Protein AF-A0A8S9M3D2-F1 (afdb_monomer_lite)

Foldseek 3Di:
DLVQLLCQLVPNDLVSVLVSLQVLLVDDLVSVQVSVVSPSLVSLVVQCVDPDPSSNVSSVSSVVSSDPPD

Sequence (70 aa):
MEEIVVENLLRGNREAQIEAAIELSNLSRKQRQKVAEKDIISPLLSMLQSQDSLTTEVSLSALLSLAPFT

InterPro domains:
  IPR000225 Armadillo [PF00514] (29-67)
  IPR011989 Armadillo-like helical [G3DSA:1.25.10.10] (3-69)
  IPR016024 Armadillo-type fold [SSF48371] (5-67)

pLDDT: mean 94.39, std 7.51, range [48.22, 98.12]

Radius of gyration: 10.78 Å; chains: 1; bounding box: 25×23×28 Å

Organism: Brassica cretica (NCBI:txid69181)

Secondary structure (DSSP, 8-state):
-HHHHHHHHHH--HHHHHHHHHHHHHS-HHHHHHHHTTTTHHHHHHHTT-S-HHHHHHHHHHHHHHS---

Structure (mmCIF, N/CA/C/O backbone):
data_AF-A0A8S9M3D2-F1
#
_entry.id   AF-A0A8S9M3D2-F1
#
loop_
_atom_site.group_PDB
_atom_site.id
_atom_site.type_symbol
_atom_site.label_atom_id
_atom_site.label_alt_id
_atom_site.label_comp_id
_atom_site.label_asym_id
_atom_site.label_entity_id
_atom_site.label_seq_id
_atom_site.pdbx_PDB_ins_code
_atom_site.Cartn_x
_atom_site.Cartn_y
_atom_site.Cartn_z
_atom_site.occupancy
_atom_site.B_iso_or_equiv
_atom_site.auth_seq_id
_atom_site.auth_comp_id
_atom_site.auth_asym_id
_atom_site.auth_atom_id
_atom_site.pdbx_PDB_model_num
ATOM 1 N N . MET A 1 1 ? -5.498 12.489 4.451 1.00 84.00 1 MET A N 1
ATOM 2 C CA . MET A 1 1 ? -4.309 11.612 4.431 1.00 84.00 1 MET A CA 1
ATOM 3 C C . MET A 1 1 ? -4.657 10.215 3.940 1.00 84.00 1 MET A C 1
ATOM 5 O O . MET A 1 1 ? -4.227 9.887 2.850 1.00 84.00 1 MET A O 1
ATOM 9 N N . GLU A 1 2 ? -5.487 9.439 4.659 1.00 92.25 2 GLU A N 1
ATOM 10 C CA . GLU A 1 2 ? -5.913 8.075 4.255 1.00 92.25 2 GLU A CA 1
ATOM 11 C C . GLU A 1 2 ? -6.435 8.020 2.805 1.00 92.25 2 GLU A C 1
ATOM 13 O O . GLU A 1 2 ? -6.009 7.182 2.021 1.00 92.25 2 GLU A O 1
ATOM 18 N N . GLU A 1 3 ? -7.319 8.950 2.440 1.00 94.69 3 GLU A N 1
ATOM 19 C CA . GLU A 1 3 ? -7.944 9.000 1.112 1.00 94.69 3 GLU A CA 1
ATOM 20 C C . GLU A 1 3 ? -6.947 9.293 -0.015 1.00 94.69 3 GLU A C 1
ATOM 22 O O . GLU A 1 3 ? -7.000 8.643 -1.051 1.00 94.69 3 GLU A O 1
ATOM 27 N N . ILE A 1 4 ? -5.974 10.178 0.227 1.00 96.38 4 ILE A N 1
ATOM 28 C CA . ILE A 1 4 ? -4.909 10.500 -0.737 1.00 96.38 4 ILE A CA 1
ATOM 29 C C . ILE A 1 4 ? -4.007 9.279 -0.955 1.00 96.38 4 ILE A C 1
ATOM 31 O O . ILE A 1 4 ? -3.650 8.972 -2.086 1.00 96.38 4 ILE A O 1
ATOM 35 N N . VAL A 1 5 ? -3.672 8.549 0.117 1.00 97.38 5 VAL A N 1
ATOM 36 C CA . VAL A 1 5 ? -2.890 7.304 0.025 1.00 97.38 5 VAL A CA 1
ATOM 37 C C . VAL A 1 5 ? -3.627 6.266 -0.823 1.00 97.38 5 VAL A C 1
ATOM 39 O O . VAL A 1 5 ? -3.032 5.662 -1.712 1.00 97.38 5 VAL A O 1
ATOM 42 N N . VAL A 1 6 ? -4.929 6.082 -0.583 1.00 97.88 6 VAL A N 1
ATOM 43 C CA . VAL A 1 6 ? -5.766 5.152 -1.357 1.00 97.88 6 VAL A CA 1
ATOM 44 C C . VAL A 1 6 ? -5.843 5.574 -2.824 1.00 97.88 6 VAL A C 1
ATOM 46 O O . VAL A 1 6 ? -5.631 4.748 -3.710 1.00 97.88 6 VAL A O 1
ATOM 49 N N . GLU A 1 7 ? -6.114 6.850 -3.095 1.00 98.06 7 GLU A N 1
ATOM 50 C CA . GLU A 1 7 ? -6.221 7.373 -4.456 1.00 98.06 7 GLU A CA 1
ATOM 51 C C . GLU A 1 7 ? -4.907 7.207 -5.227 1.00 98.06 7 GLU A C 1
ATOM 53 O O . GLU A 1 7 ? -4.912 6.669 -6.336 1.00 98.06 7 GLU A O 1
ATOM 58 N N . ASN A 1 8 ? -3.777 7.575 -4.622 1.00 98.06 8 ASN A N 1
ATOM 59 C CA . ASN A 1 8 ? -2.465 7.466 -5.252 1.00 98.06 8 ASN A CA 1
ATOM 60 C C . ASN A 1 8 ? -2.031 6.009 -5.466 1.00 98.06 8 ASN A C 1
ATOM 62 O O . ASN A 1 8 ? -1.461 5.705 -6.510 1.00 98.06 8 ASN A O 1
ATOM 66 N N . LEU A 1 9 ? -2.340 5.085 -4.548 1.00 97.75 9 LEU A N 1
ATOM 67 C CA . LEU A 1 9 ? -2.069 3.657 -4.765 1.00 97.75 9 LEU A CA 1
ATOM 68 C C . LEU A 1 9 ? -2.889 3.090 -5.932 1.00 97.75 9 LEU A C 1
ATOM 70 O O . LEU A 1 9 ? -2.363 2.325 -6.742 1.00 97.75 9 LEU A O 1
ATOM 74 N N . LEU A 1 10 ? -4.168 3.465 -6.034 1.00 97.19 10 LEU A N 1
ATOM 75 C CA . LEU A 1 10 ? -5.088 2.906 -7.031 1.00 97.19 10 LEU A CA 1
ATOM 76 C C . LEU A 1 10 ? -4.972 3.556 -8.414 1.00 97.19 10 LEU A C 1
ATOM 78 O O . LEU A 1 10 ? -5.214 2.892 -9.42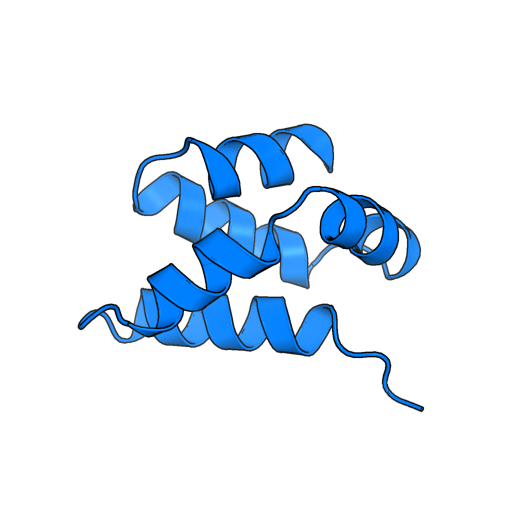1 1.00 97.19 10 LEU A O 1
ATOM 82 N N . ARG A 1 11 ? -4.681 4.858 -8.476 1.00 96.50 11 ARG A N 1
ATOM 83 C CA . ARG A 1 11 ? -4.775 5.669 -9.704 1.00 96.50 11 ARG A CA 1
ATOM 84 C C . ARG A 1 11 ? -3.526 6.496 -9.995 1.00 96.50 11 ARG A C 1
ATOM 86 O O . ARG A 1 11 ? -3.452 7.105 -11.061 1.00 96.50 11 ARG A O 1
ATOM 93 N N . GLY A 1 12 ? -2.575 6.545 -9.067 1.00 95.88 12 GLY A N 1
ATOM 94 C CA . GLY A 1 12 ? -1.345 7.306 -9.223 1.00 95.88 12 GLY A CA 1
ATOM 95 C C . GLY A 1 12 ? -0.419 6.717 -10.284 1.00 95.88 12 GLY A C 1
ATOM 96 O O . GLY A 1 12 ? -0.484 5.537 -10.632 1.00 95.88 12 GLY A O 1
ATOM 97 N N . ASN A 1 13 ? 0.478 7.561 -10.792 1.00 95.75 13 ASN A N 1
ATOM 98 C CA . ASN A 1 13 ? 1.625 7.096 -11.565 1.00 95.75 13 ASN A CA 1
ATOM 99 C C . ASN A 1 13 ? 2.632 6.373 -10.643 1.00 95.75 13 ASN A C 1
ATOM 101 O O . ASN A 1 13 ? 2.456 6.327 -9.426 1.00 95.75 13 ASN A O 1
ATOM 105 N N . ARG A 1 14 ? 3.715 5.828 -11.210 1.00 94.38 14 ARG A N 1
ATOM 106 C CA . ARG A 1 14 ? 4.711 5.065 -10.439 1.00 94.38 14 ARG A CA 1
ATOM 107 C C . ARG A 1 14 ? 5.254 5.830 -9.224 1.00 94.38 14 ARG A C 1
ATOM 109 O O . ARG A 1 14 ? 5.384 5.246 -8.156 1.00 94.38 14 ARG A O 1
ATOM 116 N N . GLU A 1 15 ? 5.581 7.109 -9.380 1.00 96.75 15 GLU A N 1
ATOM 117 C CA . GLU A 1 15 ? 6.128 7.932 -8.292 1.00 96.75 15 GLU A CA 1
ATOM 118 C C . GLU A 1 15 ? 5.091 8.138 -7.183 1.00 96.75 15 GLU A C 1
ATOM 120 O O . GLU A 1 15 ? 5.379 7.871 -6.019 1.00 96.75 15 GLU A O 1
ATOM 125 N N . ALA A 1 16 ? 3.853 8.477 -7.550 1.00 97.88 16 ALA A N 1
ATOM 126 C CA . ALA A 1 16 ? 2.752 8.624 -6.603 1.00 97.88 16 ALA A CA 1
ATOM 127 C C . ALA A 1 16 ? 2.431 7.311 -5.866 1.00 97.88 16 ALA A C 1
ATOM 129 O O . ALA A 1 16 ? 2.133 7.333 -4.674 1.00 97.88 16 ALA A O 1
ATOM 130 N N . GLN A 1 17 ? 2.521 6.162 -6.544 1.00 97.81 17 GLN A N 1
ATOM 131 C CA . GLN A 1 17 ? 2.345 4.848 -5.917 1.00 97.81 17 GLN A CA 1
ATOM 132 C C . GLN A 1 17 ? 3.457 4.536 -4.910 1.00 97.81 17 GLN A C 1
ATOM 134 O O . GLN A 1 17 ? 3.170 4.027 -3.827 1.00 97.81 17 GLN A O 1
ATOM 139 N N . ILE A 1 18 ? 4.713 4.861 -5.237 1.00 98.00 18 ILE A N 1
ATOM 140 C CA . ILE A 1 18 ? 5.855 4.695 -4.326 1.00 98.00 18 ILE A CA 1
ATOM 141 C C . ILE A 1 18 ? 5.673 5.571 -3.083 1.00 98.00 18 ILE A C 1
ATOM 143 O O . ILE A 1 18 ? 5.752 5.063 -1.965 1.00 98.00 18 ILE A O 1
ATOM 147 N N . GLU A 1 19 ? 5.379 6.859 -3.262 1.00 98.00 19 GLU A N 1
ATOM 148 C CA . GLU A 1 19 ? 5.156 7.785 -2.146 1.00 98.00 19 GLU A CA 1
ATOM 149 C C . GLU A 1 19 ? 3.982 7.341 -1.270 1.00 98.00 19 GLU A C 1
ATOM 151 O O . GLU A 1 19 ? 4.086 7.329 -0.043 1.00 98.00 19 GLU A O 1
ATOM 156 N N . ALA A 1 20 ? 2.883 6.902 -1.883 1.00 98.12 20 ALA A N 1
ATOM 157 C CA . ALA A 1 20 ? 1.722 6.425 -1.148 1.00 98.12 20 ALA A CA 1
ATOM 158 C C . ALA A 1 20 ? 1.993 5.116 -0.391 1.00 98.12 20 ALA A C 1
ATOM 160 O O . ALA A 1 20 ? 1.498 4.955 0.723 1.00 98.12 20 ALA A O 1
ATOM 161 N N . ALA A 1 21 ? 2.797 4.201 -0.943 1.00 98.06 21 ALA A N 1
ATOM 162 C CA . ALA A 1 21 ? 3.214 2.986 -0.244 1.00 98.06 21 ALA A CA 1
ATOM 163 C C . ALA A 1 21 ? 4.108 3.302 0.968 1.00 98.06 21 ALA A C 1
ATOM 165 O O . ALA A 1 21 ? 3.917 2.724 2.039 1.00 98.06 21 ALA A O 1
ATOM 166 N N . ILE A 1 22 ? 5.036 4.256 0.830 1.00 97.75 22 ILE A N 1
ATOM 167 C CA . ILE A 1 22 ? 5.869 4.741 1.942 1.00 97.75 22 ILE A CA 1
ATOM 168 C C . ILE A 1 22 ? 4.989 5.359 3.031 1.00 97.75 22 ILE A C 1
ATOM 170 O O . ILE A 1 22 ? 5.123 5.027 4.210 1.00 97.75 22 ILE A O 1
ATOM 174 N N . GLU A 1 23 ? 4.061 6.229 2.641 1.00 97.81 23 GLU A N 1
ATOM 175 C CA . GLU A 1 23 ? 3.152 6.882 3.575 1.00 97.81 23 GLU A CA 1
ATOM 176 C C . GLU A 1 23 ? 2.250 5.868 4.287 1.00 97.81 23 GLU A C 1
ATOM 178 O O . GLU A 1 23 ? 2.062 5.957 5.500 1.00 97.81 23 GLU A O 1
ATOM 183 N N . LEU A 1 24 ? 1.748 4.856 3.569 1.00 97.38 24 LEU A N 1
ATOM 184 C CA . LEU A 1 24 ? 0.942 3.776 4.136 1.00 97.38 24 LEU A CA 1
ATOM 185 C C . LEU A 1 24 ? 1.656 3.088 5.307 1.00 97.38 24 LEU A C 1
ATOM 187 O O . LEU A 1 24 ? 1.028 2.853 6.343 1.00 97.38 24 LEU A O 1
ATOM 191 N N . SER A 1 25 ? 2.957 2.809 5.175 1.00 95.62 25 SER A N 1
ATOM 1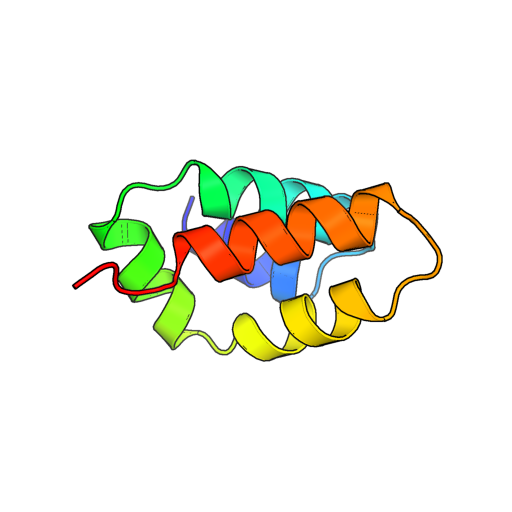92 C CA . SER A 1 25 ? 3.760 2.198 6.243 1.00 95.62 25 SER A CA 1
ATOM 193 C C . SER A 1 25 ? 3.886 3.087 7.484 1.00 95.62 25 SER A C 1
ATOM 195 O O . SER A 1 25 ? 3.992 2.574 8.601 1.00 95.62 25 SER A O 1
ATOM 197 N N . ASN A 1 26 ? 3.819 4.410 7.308 1.00 95.75 26 ASN A N 1
ATOM 198 C CA . ASN A 1 26 ? 3.927 5.401 8.381 1.00 95.75 26 ASN A CA 1
ATOM 199 C C . ASN A 1 26 ? 2.586 5.719 9.063 1.00 95.75 26 ASN A C 1
ATOM 201 O O . ASN A 1 26 ? 2.567 6.277 10.164 1.00 95.75 26 ASN A O 1
ATOM 205 N N . LEU A 1 27 ? 1.455 5.350 8.454 1.00 95.75 27 LEU A N 1
ATOM 206 C CA . LEU A 1 27 ? 0.131 5.534 9.049 1.00 95.75 27 LEU A CA 1
ATOM 207 C C . LEU A 1 27 ? 0.001 4.775 10.374 1.00 95.75 27 LEU A C 1
ATOM 209 O O . LEU A 1 27 ? 0.569 3.702 10.553 1.00 95.75 27 LEU A O 1
ATOM 213 N N . SER A 1 28 ? -0.824 5.266 11.300 1.00 95.31 28 SER A N 1
ATOM 214 C CA . SER A 1 28 ? -1.137 4.520 12.527 1.00 95.31 28 SER A CA 1
ATOM 215 C C . SER A 1 28 ? -1.908 3.227 12.228 1.00 95.31 28 SER A C 1
ATOM 217 O O . SER A 1 28 ? -2.606 3.119 11.219 1.00 95.31 28 SER A O 1
ATOM 219 N N . ARG A 1 29 ? -1.881 2.257 13.152 1.00 93.00 29 ARG A N 1
ATOM 220 C CA . ARG A 1 29 ? -2.599 0.974 13.003 1.00 93.00 29 ARG A CA 1
ATOM 221 C C . ARG A 1 29 ? -4.078 1.149 12.625 1.00 93.00 29 ARG A C 1
ATOM 223 O O . ARG A 1 29 ? -4.572 0.443 11.753 1.00 93.00 29 ARG A O 1
ATOM 230 N N . LYS A 1 30 ? -4.773 2.113 13.246 1.00 93.50 30 LYS A N 1
ATOM 231 C CA . LYS A 1 30 ? -6.191 2.406 12.965 1.00 93.50 30 LYS A CA 1
ATOM 232 C C . LYS A 1 30 ? -6.402 2.912 11.535 1.00 93.50 30 LYS A C 1
ATOM 234 O O . L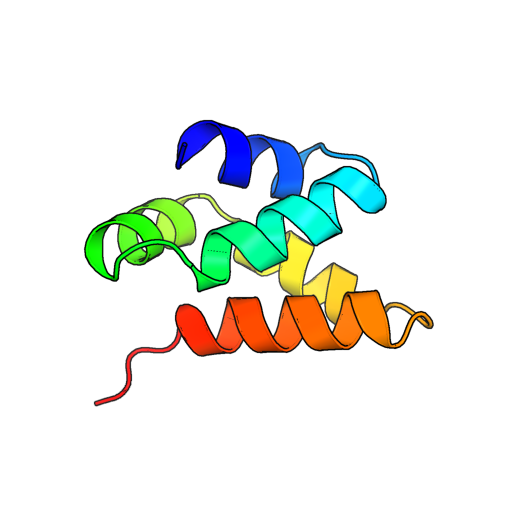YS A 1 30 ? -7.380 2.542 10.897 1.00 93.50 30 LYS A O 1
ATOM 239 N N . GLN A 1 31 ? -5.501 3.762 11.048 1.00 95.50 31 GLN A N 1
ATOM 240 C CA . GLN A 1 31 ? -5.565 4.302 9.689 1.00 95.50 31 GLN A CA 1
ATOM 241 C C . GLN A 1 31 ? -5.244 3.212 8.660 1.00 95.50 31 GLN A C 1
ATOM 243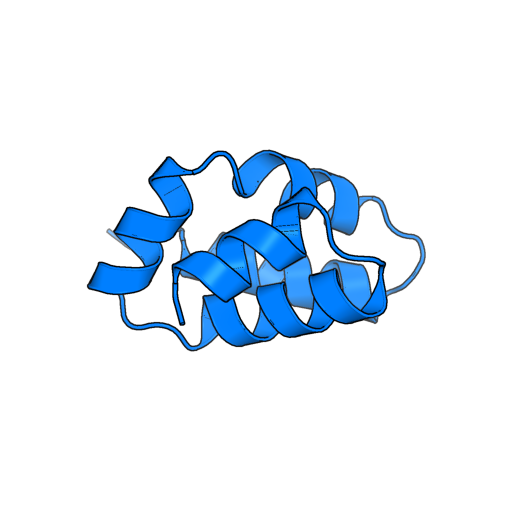 O O . GLN A 1 31 ? -5.985 3.050 7.695 1.00 95.50 31 GLN A O 1
ATOM 248 N N . ARG A 1 32 ? -4.207 2.400 8.912 1.00 95.12 32 ARG A N 1
ATOM 249 C CA . ARG A 1 32 ? -3.844 1.254 8.066 1.00 95.12 32 ARG A CA 1
ATOM 250 C C . ARG A 1 32 ? -4.996 0.269 7.895 1.00 95.12 32 ARG A C 1
ATOM 252 O O . ARG A 1 32 ? -5.259 -0.157 6.779 1.00 95.12 32 ARG A O 1
ATOM 259 N N . GLN A 1 33 ? -5.729 -0.027 8.970 1.00 93.00 33 GLN A N 1
ATOM 260 C CA . GLN A 1 33 ? -6.888 -0.919 8.904 1.00 93.00 33 GLN A CA 1
ATOM 261 C C . GLN A 1 33 ? -7.988 -0.383 7.976 1.00 93.00 33 GLN A C 1
ATOM 263 O O . GLN A 1 33 ? -8.478 -1.122 7.133 1.00 93.00 33 GLN A O 1
ATOM 268 N N . LYS A 1 34 ? -8.314 0.912 8.053 1.00 93.94 34 LYS A N 1
ATOM 269 C CA . LYS A 1 34 ? -9.290 1.525 7.137 1.00 93.94 34 LYS A CA 1
ATOM 270 C C . LYS A 1 34 ? -8.817 1.543 5.685 1.00 93.94 34 LYS A C 1
ATOM 272 O O . LYS A 1 34 ? -9.625 1.395 4.778 1.00 93.94 34 LYS A O 1
ATOM 277 N N . VAL A 1 35 ? -7.525 1.785 5.463 1.00 94.69 35 VAL A N 1
ATOM 278 C CA . VAL A 1 35 ? -6.930 1.813 4.120 1.00 94.69 35 VAL A CA 1
ATOM 279 C C . VAL A 1 35 ? -6.935 0.408 3.505 1.00 94.69 35 VAL A C 1
ATOM 281 O O . VAL A 1 35 ? -7.273 0.264 2.333 1.00 94.69 35 VAL A O 1
ATOM 284 N N . ALA A 1 36 ? -6.671 -0.635 4.301 1.00 92.25 36 ALA A N 1
ATOM 285 C CA . ALA A 1 36 ? -6.712 -2.035 3.867 1.00 92.25 36 ALA A CA 1
ATOM 286 C C . ALA A 1 36 ? -8.081 -2.471 3.310 1.00 92.25 36 ALA A C 1
ATOM 288 O O . ALA A 1 36 ? -8.141 -3.334 2.441 1.00 92.25 36 ALA A O 1
ATOM 289 N N . GLU A 1 37 ? -9.172 -1.853 3.770 1.00 93.19 37 GLU A N 1
ATOM 290 C CA . GLU A 1 37 ? -10.543 -2.117 3.310 1.00 93.19 37 GLU A CA 1
ATOM 291 C C . GLU A 1 37 ? -10.862 -1.500 1.929 1.00 93.19 37 GLU A C 1
ATOM 293 O O . GLU A 1 37 ? -11.976 -1.653 1.434 1.00 93.19 37 GLU A O 1
ATOM 298 N N . LYS A 1 38 ? -9.922 -0.772 1.304 1.00 94.19 38 LYS A N 1
ATOM 299 C CA . LYS A 1 38 ? -10.121 -0.023 0.044 1.00 94.19 38 LYS A CA 1
ATOM 300 C C . LYS A 1 38 ? -9.417 -0.642 -1.170 1.00 94.19 38 LYS A C 1
ATOM 302 O O . LYS A 1 38 ? -8.938 0.086 -2.032 1.00 94.19 38 LYS A O 1
ATOM 307 N N . ASP A 1 39 ? -9.309 -1.968 -1.219 1.00 93.88 39 ASP A N 1
ATOM 308 C CA . ASP A 1 39 ? -8.722 -2.729 -2.340 1.00 93.88 39 ASP A CA 1
ATOM 309 C C . ASP A 1 39 ? -7.260 -2.376 -2.694 1.00 93.88 39 ASP A C 1
ATOM 311 O O . ASP A 1 39 ? -6.746 -2.736 -3.754 1.00 93.88 39 ASP A O 1
ATOM 315 N N . ILE A 1 40 ? -6.535 -1.737 -1.771 1.00 96.25 40 ILE A N 1
ATOM 316 C CA . ILE A 1 40 ? -5.139 -1.314 -1.965 1.00 96.25 40 ILE A CA 1
ATOM 317 C C . ILE A 1 40 ? -4.134 -2.473 -1.984 1.00 96.25 40 ILE A C 1
ATOM 319 O O . ILE A 1 40 ? -2.975 -2.278 -2.337 1.00 96.25 40 ILE A O 1
ATOM 323 N N . ILE A 1 41 ? -4.550 -3.696 -1.641 1.00 95.75 41 ILE A N 1
ATOM 324 C CA . ILE A 1 41 ? -3.665 -4.870 -1.680 1.00 95.75 41 ILE A CA 1
ATOM 325 C C . ILE A 1 41 ? -3.290 -5.208 -3.130 1.00 95.75 41 ILE A C 1
ATOM 327 O O . ILE A 1 41 ? -2.137 -5.530 -3.405 1.00 95.75 41 ILE A O 1
ATOM 331 N N . SER A 1 42 ? -4.229 -5.091 -4.075 1.00 95.69 42 SER A N 1
ATOM 332 C CA . SER A 1 42 ? -3.979 -5.417 -5.484 1.00 95.69 42 SER A CA 1
ATOM 333 C C . SER A 1 42 ? -2.870 -4.566 -6.129 1.00 95.69 42 SER A C 1
ATOM 335 O O . SER A 1 42 ? -1.972 -5.157 -6.735 1.00 95.69 42 SER A O 1
ATOM 337 N N . PRO A 1 43 ? -2.862 -3.218 -6.028 1.00 96.69 43 PRO A N 1
ATOM 338 C CA . PRO A 1 43 ? -1.765 -2.422 -6.577 1.00 96.69 43 PRO A CA 1
ATOM 339 C C . PRO A 1 43 ? 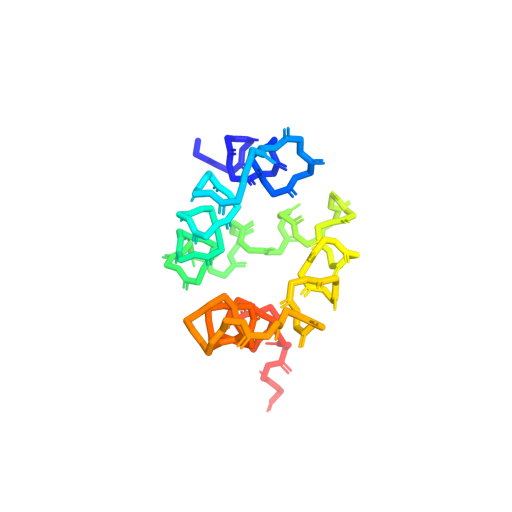-0.427 -2.720 -5.893 1.00 96.69 43 PRO A C 1
ATOM 341 O O . PRO A 1 43 ? 0.584 -2.801 -6.583 1.00 96.69 43 PRO A O 1
ATOM 344 N N . LEU A 1 44 ? -0.405 -2.990 -4.583 1.00 97.62 44 LEU A N 1
ATOM 345 C CA . LEU A 1 44 ? 0.826 -3.393 -3.892 1.00 97.62 44 LEU A CA 1
ATOM 346 C C . LEU A 1 44 ? 1.374 -4.724 -4.439 1.00 97.62 44 LEU A C 1
ATOM 348 O O . LEU A 1 44 ? 2.561 -4.823 -4.755 1.00 97.62 44 LEU A O 1
ATOM 352 N N . LEU A 1 45 ? 0.519 -5.728 -4.655 1.00 97.00 45 LEU A N 1
ATOM 353 C CA . LEU A 1 45 ? 0.932 -6.986 -5.291 1.00 97.00 45 LEU A CA 1
ATOM 354 C C . LEU A 1 45 ? 1.466 -6.771 -6.716 1.00 97.00 45 LEU A C 1
ATOM 356 O O . LEU A 1 45 ? 2.434 -7.422 -7.103 1.00 97.00 45 LEU A O 1
ATOM 360 N N . SER A 1 46 ? 0.891 -5.836 -7.478 1.00 96.88 46 SER A N 1
ATOM 361 C CA . SER A 1 46 ? 1.424 -5.452 -8.791 1.00 96.88 46 SER A CA 1
ATOM 362 C C . SER A 1 46 ? 2.789 -4.766 -8.680 1.00 96.88 46 SER A C 1
ATOM 364 O O . SER A 1 46 ? 3.670 -5.031 -9.494 1.00 96.88 46 SER A O 1
ATOM 366 N N . MET A 1 47 ? 2.991 -3.909 -7.676 1.00 97.25 47 MET A N 1
ATOM 367 C CA . MET A 1 47 ? 4.274 -3.241 -7.427 1.00 97.25 47 MET A CA 1
ATOM 368 C C . MET A 1 47 ? 5.392 -4.240 -7.090 1.00 97.25 47 MET A C 1
ATOM 370 O O . MET A 1 47 ? 6.525 -4.027 -7.509 1.00 97.25 47 MET A O 1
ATOM 374 N N . LEU A 1 48 ? 5.088 -5.361 -6.418 1.00 96.19 48 LEU A N 1
ATOM 375 C CA . LEU A 1 48 ? 6.067 -6.431 -6.146 1.00 96.19 48 LEU A CA 1
ATOM 376 C C . LEU A 1 48 ? 6.610 -7.113 -7.405 1.00 96.19 48 LEU A C 1
ATOM 378 O O . LEU A 1 48 ? 7.660 -7.749 -7.357 1.00 96.19 48 LEU A O 1
ATOM 382 N N . GLN A 1 49 ? 5.887 -7.017 -8.519 1.00 95.56 49 GLN A N 1
ATOM 383 C CA . GLN A 1 49 ? 6.299 -7.589 -9.800 1.00 95.56 49 GLN A CA 1
ATOM 384 C C . GLN A 1 49 ? 7.191 -6.628 -10.603 1.00 95.56 49 GLN A C 1
ATOM 386 O O . GLN A 1 49 ? 7.604 -6.954 -11.717 1.00 95.56 49 GLN A O 1
ATOM 391 N N . SER A 1 50 ? 7.490 -5.444 -10.060 1.00 95.38 50 SER A N 1
ATOM 392 C CA . SER A 1 50 ? 8.383 -4.473 -10.683 1.00 95.38 50 SER A CA 1
ATOM 393 C C . SER A 1 50 ? 9.823 -4.992 -10.752 1.00 95.38 50 SER A C 1
ATOM 395 O O . SER A 1 50 ? 10.317 -5.644 -9.834 1.00 95.38 50 SER A O 1
ATOM 397 N N . GLN A 1 51 ? 10.532 -4.650 -11.831 1.00 93.75 51 GLN A N 1
ATOM 398 C CA . GLN A 1 51 ? 11.983 -4.868 -11.930 1.00 93.75 51 GLN A CA 1
ATOM 399 C C . GLN A 1 51 ? 12.788 -3.851 -11.109 1.00 93.75 51 GLN A C 1
ATOM 401 O O . GLN A 1 51 ? 13.990 -4.019 -10.915 1.00 93.75 51 GLN A O 1
ATOM 406 N N . ASP A 1 52 ? 12.138 -2.787 -10.640 1.00 94.81 52 ASP A N 1
ATOM 407 C CA . ASP A 1 52 ? 12.757 -1.765 -9.812 1.00 94.81 52 ASP A CA 1
ATOM 408 C C . ASP A 1 52 ? 12.770 -2.192 -8.341 1.00 94.81 52 ASP A C 1
ATOM 410 O O . ASP A 1 52 ? 11.720 -2.334 -7.709 1.00 94.81 52 ASP A O 1
ATOM 414 N N . SER A 1 53 ? 13.975 -2.358 -7.792 1.00 95.38 53 SER A N 1
ATOM 415 C CA . SER A 1 53 ? 1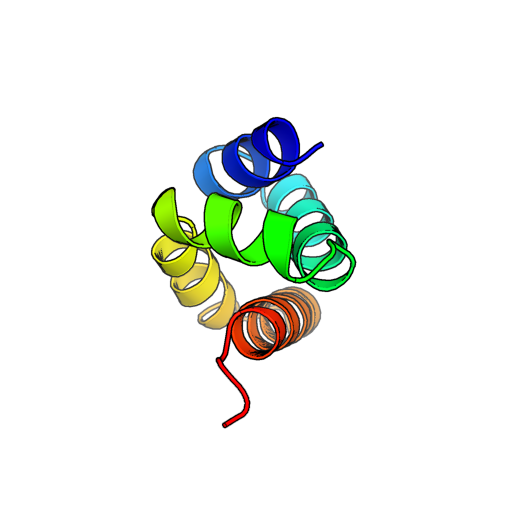4.176 -2.844 -6.426 1.00 95.38 53 SER A CA 1
ATOM 416 C C . SER A 1 53 ? 13.509 -1.954 -5.382 1.00 95.38 53 SER A C 1
ATOM 418 O O . SER A 1 53 ? 12.945 -2.476 -4.425 1.00 95.38 53 SER A O 1
ATOM 420 N N . LEU A 1 54 ? 13.524 -0.631 -5.588 1.00 94.94 54 LEU A N 1
ATOM 421 C CA . LEU A 1 54 ? 12.887 0.320 -4.681 1.00 94.94 54 LEU A CA 1
ATOM 422 C C . LEU A 1 54 ? 11.373 0.094 -4.629 1.00 94.94 54 LEU A C 1
ATOM 424 O O . LEU A 1 54 ? 10.820 -0.039 -3.545 1.00 94.94 54 LEU A O 1
ATOM 428 N N . THR A 1 55 ? 10.714 0.008 -5.789 1.00 97.31 55 THR A N 1
ATOM 429 C CA . THR A 1 55 ? 9.266 -0.246 -5.903 1.00 97.31 55 THR A CA 1
ATOM 430 C C . THR A 1 55 ? 8.879 -1.541 -5.185 1.00 97.31 55 THR A C 1
ATOM 432 O O . THR A 1 55 ? 7.881 -1.586 -4.462 1.00 97.31 55 THR A O 1
ATOM 435 N N . THR A 1 56 ? 9.690 -2.585 -5.349 1.00 97.75 56 THR A N 1
ATOM 436 C CA . THR A 1 56 ? 9.476 -3.875 -4.690 1.00 97.75 56 THR A CA 1
ATOM 437 C C . THR A 1 56 ? 9.649 -3.768 -3.174 1.00 97.75 56 THR A C 1
ATOM 439 O O . THR A 1 56 ? 8.785 -4.233 -2.432 1.00 97.75 56 THR A O 1
ATOM 442 N N . GLU A 1 57 ? 10.704 -3.106 -2.694 1.00 97.31 57 GLU A N 1
ATOM 443 C CA . GLU A 1 57 ? 10.975 -2.919 -1.263 1.00 97.31 57 GLU A CA 1
ATOM 444 C C . GLU A 1 57 ? 9.875 -2.113 -0.559 1.00 97.31 57 GLU A C 1
ATOM 446 O O . GLU A 1 57 ? 9.367 -2.538 0.483 1.00 97.31 57 GLU A O 1
ATOM 451 N N . VAL A 1 58 ? 9.448 -0.987 -1.144 1.00 97.69 58 VAL A N 1
ATOM 452 C CA . VAL A 1 58 ? 8.382 -0.162 -0.551 1.00 97.69 58 VAL A CA 1
ATOM 453 C C . VAL A 1 58 ? 7.050 -0.903 -0.526 1.00 97.69 58 VAL A C 1
ATOM 455 O O . VAL A 1 58 ? 6.314 -0.799 0.453 1.00 97.69 58 VAL A O 1
ATOM 458 N N . SER A 1 59 ? 6.760 -1.712 -1.550 1.00 97.88 59 SER A N 1
ATOM 459 C CA . SER A 1 59 ? 5.550 -2.531 -1.571 1.00 97.88 59 SER A CA 1
ATOM 460 C C . SER A 1 59 ? 5.573 -3.627 -0.499 1.00 97.88 59 SER A C 1
ATOM 462 O O . SER A 1 59 ? 4.598 -3.801 0.236 1.00 97.88 59 SER A O 1
ATOM 464 N N . LEU A 1 60 ? 6.704 -4.323 -0.335 1.00 97.38 60 LEU A N 1
ATOM 465 C CA . LEU A 1 60 ? 6.899 -5.305 0.737 1.00 97.38 60 LEU A CA 1
ATOM 466 C C . LEU A 1 60 ? 6.716 -4.671 2.121 1.00 97.38 60 LEU A C 1
ATOM 468 O O . LEU A 1 60 ? 5.995 -5.220 2.954 1.00 97.38 60 LEU A O 1
ATOM 472 N N . SER A 1 61 ? 7.323 -3.505 2.353 1.00 97.19 61 SER A N 1
ATOM 473 C CA . SER A 1 61 ? 7.181 -2.745 3.600 1.00 97.19 61 SER A CA 1
ATOM 474 C C . SER A 1 61 ? 5.720 -2.380 3.881 1.00 97.19 61 SER A C 1
ATOM 476 O O . SER A 1 61 ? 5.207 -2.651 4.972 1.00 97.19 61 SER A O 1
ATOM 478 N N . ALA A 1 62 ? 5.017 -1.855 2.874 1.00 97.44 62 ALA A N 1
ATOM 479 C CA . ALA A 1 62 ? 3.603 -1.514 2.965 1.00 97.44 62 ALA A CA 1
ATOM 480 C C . ALA A 1 62 ? 2.751 -2.739 3.333 1.00 97.44 62 ALA A C 1
ATOM 482 O O . ALA A 1 62 ? 1.985 -2.683 4.295 1.00 97.44 62 ALA A O 1
ATOM 483 N N . LEU A 1 63 ? 2.935 -3.872 2.649 1.00 96.94 63 LEU A N 1
ATOM 484 C CA . LEU A 1 63 ? 2.209 -5.118 2.929 1.00 96.94 63 LEU A CA 1
ATOM 485 C C . LEU A 1 63 ? 2.489 -5.660 4.337 1.00 96.94 63 LEU A C 1
ATOM 487 O O . LEU A 1 63 ? 1.560 -6.067 5.035 1.00 96.94 63 LEU A O 1
ATOM 491 N N . LEU A 1 64 ? 3.743 -5.618 4.792 1.00 95.81 64 LEU A N 1
ATOM 492 C CA . LEU A 1 64 ? 4.109 -6.018 6.154 1.00 95.81 64 LEU A CA 1
ATOM 493 C C . LEU A 1 64 ? 3.461 -5.115 7.208 1.00 95.81 64 LEU A C 1
ATOM 495 O O . LEU A 1 64 ? 3.024 -5.602 8.248 1.00 95.81 64 LEU A O 1
ATOM 499 N N . SER A 1 65 ? 3.336 -3.813 6.941 1.00 95.44 65 SER A N 1
ATOM 500 C CA . SER A 1 65 ? 2.685 -2.876 7.866 1.00 95.44 65 SER A CA 1
ATOM 501 C C . SER A 1 65 ? 1.183 -3.158 8.058 1.00 95.44 65 SER A C 1
ATOM 503 O O . SER A 1 65 ? 0.610 -2.808 9.101 1.00 95.44 65 SER A O 1
ATOM 505 N N . LEU A 1 66 ? 0.551 -3.801 7.068 1.00 94.38 66 LEU A N 1
ATOM 506 C CA . LEU A 1 66 ? -0.854 -4.221 7.083 1.00 94.38 66 LEU A CA 1
ATOM 507 C C . LEU A 1 66 ? -1.060 -5.574 7.773 1.00 94.38 66 LEU A C 1
ATOM 509 O O . LEU A 1 66 ? -2.180 -5.876 8.189 1.00 94.38 66 LEU A O 1
ATOM 513 N N . ALA A 1 67 ? -0.008 -6.384 7.905 1.00 90.12 67 ALA A N 1
ATOM 514 C CA . ALA A 1 67 ? -0.107 -7.697 8.516 1.00 90.12 67 ALA A CA 1
ATOM 515 C C . ALA A 1 67 ? -0.504 -7.580 10.003 1.00 90.12 67 ALA A C 1
ATOM 517 O O . ALA A 1 67 ? 0.086 -6.794 10.757 1.00 90.12 67 ALA A O 1
ATOM 518 N N . PRO A 1 68 ? -1.495 -8.358 10.469 1.00 75.69 68 PRO A N 1
ATOM 519 C CA . PRO A 1 68 ? -1.776 -8.466 11.888 1.00 75.69 68 PRO A CA 1
ATOM 520 C C . PRO A 1 68 ? -0.653 -9.285 12.532 1.00 75.69 68 PRO A C 1
ATOM 522 O O . PRO A 1 68 ? -0.649 -10.508 12.450 1.00 75.69 68 PRO A O 1
ATOM 525 N N . PHE A 1 69 ? 0.311 -8.625 13.174 1.00 63.03 69 PHE A N 1
ATOM 526 C CA . PHE A 1 69 ? 1.192 -9.317 14.112 1.00 63.03 69 PHE A CA 1
ATOM 527 C C . PHE A 1 69 ? 0.334 -9.746 15.313 1.00 63.03 69 PHE A C 1
ATOM 529 O O . PHE A 1 69 ? -0.121 -8.899 16.087 1.00 63.03 69 PHE A O 1
ATOM 536 N N . THR A 1 70 ? 0.017 -11.040 15.364 1.00 48.22 70 THR A N 1
ATOM 537 C CA . THR A 1 70 ? -0.625 -11.732 16.492 1.00 48.22 70 THR A CA 1
ATOM 538 C C . THR A 1 70 ? 0.351 -11.924 17.634 1.00 48.22 70 THR A C 1
ATOM 540 O O . THR A 1 70 ? 1.492 -12.340 17.327 1.00 48.22 70 THR A O 1
#